Protein AF-A0A6M2E2R9-F1 (afdb_monomer)

Solvent-accessible surface area (backbone atoms only — not comparable to full-atom values): 8148 Å² total; per-residue (Å²): 109,70,71,56,51,55,52,49,54,57,50,60,73,69,54,75,92,54,79,56,45,80,43,76,42,72,85,78,78,88,55,94,84,51,57,68,65,53,50,52,54,52,50,51,51,51,50,52,47,48,66,51,57,59,90,59,100,84,53,27,48,69,45,73,46,53,42,67,56,48,32,62,78,64,70,25,59,61,86,95,42,78,53,83,54,55,65,58,51,48,51,35,41,75,72,57,78,41,82,59,64,68,69,56,42,56,52,54,76,69,45,53,75,69,60,34,48,56,52,37,53,52,54,48,49,56,51,44,50,51,63,70,69,76,112

Sequence (135 aa):
LYIYYDAVQQVLKQLPAASLYVVEQKQQRTKGGEVAHNQSQLTVQAMLVALLSHGKLLQPQVVSVKSSAITNLFDLNVGNERVSGQETLRKLVDAGTLNLQGKLKSAYFKETSVNREHLCGVLLLARAFYMLTET

Mean predicted aligned error: 6.89 Å

Radius of gyration: 16.42 Å; Cα contacts (8 Å, |Δi|>4): 98; chains: 1; bounding box: 40×44×37 Å

Foldseek 3Di:
DVVLLVVLVVVVVVDDDDLAAEDEDEDDDCDPPCVVVVVSVVVSVVSNQDVQPDDDPRGHHYYYDYPVLLCVVQVQDDDPDGHQCLVSVVVCCVVVVDPDPDVRVVVLVPDDPVVNSVVSSVSSRVVSVCVVVVD

pLDDT: mean 83.89, std 11.56, range [50.84, 95.44]

Structure (mmCIF, N/CA/C/O backbone):
data_AF-A0A6M2E2R9-F1
#
_entry.id   AF-A0A6M2E2R9-F1
#
loop_
_atom_site.group_PDB
_atom_site.id
_atom_site.type_symbol
_atom_site.label_atom_id
_atom_site.label_alt_id
_atom_site.label_comp_id
_atom_site.label_asym_id
_atom_site.label_entity_id
_atom_site.label_seq_id
_atom_site.pdbx_PDB_ins_code
_atom_site.Cartn_x
_atom_site.Cartn_y
_atom_site.Cartn_z
_atom_site.occupancy
_atom_site.B_iso_or_equiv
_atom_site.auth_seq_id
_atom_site.auth_comp_id
_atom_site.auth_asym_id
_atom_site.auth_atom_id
_atom_site.pdbx_PDB_model_num
ATOM 1 N N . LEU A 1 1 ? 19.809 -6.603 -15.971 1.00 61.59 1 LEU A N 1
ATOM 2 C CA . LEU A 1 1 ? 18.637 -7.507 -15.863 1.00 61.59 1 LEU A CA 1
ATOM 3 C C . LEU A 1 1 ? 18.841 -8.634 -14.852 1.00 61.59 1 LEU A C 1
ATOM 5 O O . LEU A 1 1 ? 17.994 -8.766 -13.985 1.00 61.59 1 LEU A O 1
ATOM 9 N N . TYR A 1 2 ? 19.937 -9.400 -14.925 1.00 72.81 2 TYR A N 1
ATOM 10 C CA . TYR A 1 2 ? 20.189 -10.562 -14.052 1.00 72.81 2 TYR A CA 1
ATOM 11 C C .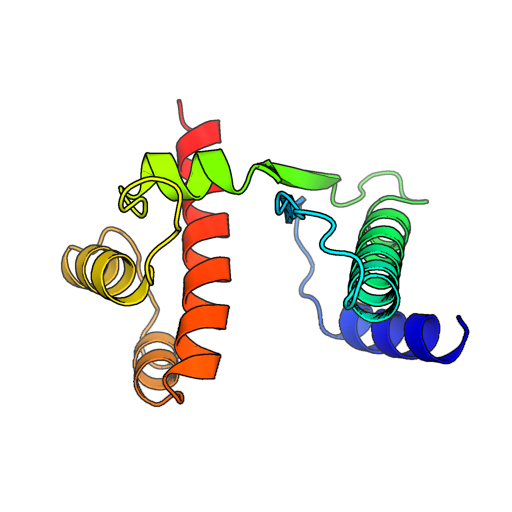 TYR A 1 2 ? 20.071 -10.255 -12.542 1.00 72.81 2 TYR A C 1
ATOM 13 O O . TYR A 1 2 ? 19.333 -10.926 -11.833 1.00 72.81 2 TYR A O 1
ATOM 21 N N . ILE A 1 3 ? 20.666 -9.148 -12.081 1.00 79.75 3 ILE A N 1
ATOM 22 C CA . ILE A 1 3 ? 20.592 -8.707 -10.672 1.00 79.75 3 ILE A CA 1
ATOM 23 C C . ILE A 1 3 ? 19.144 -8.441 -10.214 1.00 79.75 3 ILE A C 1
ATOM 25 O O . ILE A 1 3 ? 18.773 -8.782 -9.094 1.00 79.75 3 ILE A O 1
ATOM 29 N N . TYR A 1 4 ? 18.305 -7.853 -11.077 1.00 81.38 4 TYR A N 1
ATOM 30 C CA . TYR A 1 4 ? 16.898 -7.591 -10.749 1.00 81.38 4 TYR A CA 1
ATOM 31 C C . TYR A 1 4 ? 16.079 -8.877 -10.705 1.00 81.38 4 TYR A C 1
ATOM 33 O O . TYR A 1 4 ? 15.216 -9.014 -9.846 1.00 81.38 4 TYR A O 1
ATOM 41 N N . TYR A 1 5 ? 16.373 -9.826 -11.595 1.00 83.50 5 TYR A N 1
ATOM 42 C CA . TYR A 1 5 ? 15.726 -11.130 -11.592 1.00 83.50 5 TYR A CA 1
ATOM 43 C C . TYR A 1 5 ? 16.020 -11.896 -10.296 1.00 83.50 5 TYR A C 1
ATOM 45 O O . TYR A 1 5 ? 15.083 -12.353 -9.647 1.00 83.50 5 TYR A O 1
ATOM 53 N N . ASP A 1 6 ? 17.282 -11.959 -9.866 1.00 86.88 6 ASP A N 1
ATOM 54 C CA . ASP A 1 6 ? 17.658 -12.631 -8.616 1.00 86.88 6 ASP A CA 1
ATOM 55 C C . ASP A 1 6 ? 16.993 -11.987 -7.394 1.00 86.88 6 ASP A C 1
ATOM 57 O O . ASP A 1 6 ? 16.450 -12.687 -6.536 1.00 86.88 6 ASP A O 1
ATOM 61 N N . ALA A 1 7 ? 16.961 -10.651 -7.338 1.00 85.69 7 ALA A N 1
ATOM 62 C CA . ALA A 1 7 ? 16.270 -9.925 -6.276 1.00 85.69 7 ALA A CA 1
ATOM 63 C C . AL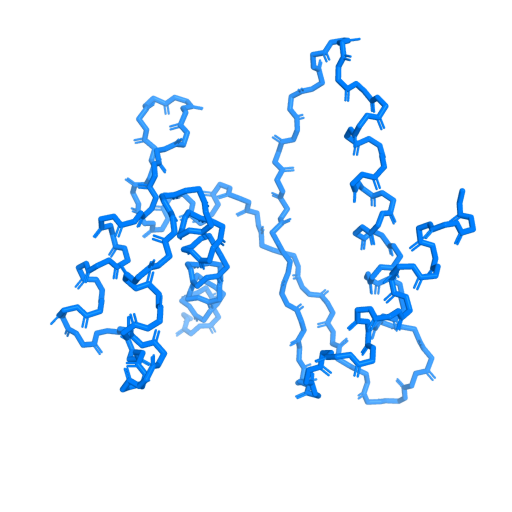A A 1 7 ? 14.761 -10.229 -6.265 1.00 85.69 7 ALA A C 1
ATOM 65 O O . ALA A 1 7 ? 14.192 -10.527 -5.215 1.00 85.69 7 ALA A O 1
ATOM 66 N N . VAL A 1 8 ? 14.113 -10.223 -7.435 1.00 87.12 8 VAL A N 1
ATOM 67 C CA . VAL A 1 8 ? 12.692 -10.577 -7.573 1.00 87.12 8 VAL A CA 1
ATOM 68 C C . VAL A 1 8 ? 12.441 -12.018 -7.127 1.00 87.12 8 VAL A C 1
ATOM 70 O O . VAL A 1 8 ? 11.497 -12.264 -6.381 1.00 87.12 8 VAL A O 1
ATOM 73 N N . GLN A 1 9 ? 13.300 -12.967 -7.500 1.00 88.69 9 GLN A N 1
ATOM 74 C CA . GLN A 1 9 ? 13.196 -14.365 -7.072 1.00 88.69 9 GLN A CA 1
ATOM 75 C C . GLN A 1 9 ? 13.314 -14.525 -5.551 1.00 88.69 9 GLN A C 1
ATOM 77 O O . GLN A 1 9 ? 12.603 -15.339 -4.961 1.00 88.69 9 GLN A O 1
ATOM 82 N N . GLN A 1 10 ? 14.187 -13.757 -4.894 1.00 89.12 10 GLN A N 1
ATOM 83 C CA . GLN A 1 10 ? 14.289 -13.763 -3.432 1.00 89.12 10 GLN A CA 1
ATOM 84 C C . GLN A 1 10 ? 13.022 -13.218 -2.770 1.00 89.12 10 GLN A C 1
ATOM 86 O O . GLN A 1 10 ? 12.528 -13.828 -1.823 1.00 89.12 10 GLN A O 1
ATOM 91 N N . VAL A 1 11 ? 12.465 -12.122 -3.294 1.00 87.44 11 VAL A N 1
ATOM 92 C CA . VAL A 1 11 ? 11.215 -11.536 -2.788 1.00 87.44 11 VAL A CA 1
ATOM 93 C C . VAL A 1 11 ? 10.045 -12.501 -2.973 1.00 87.44 11 VAL A C 1
ATOM 95 O O . VAL A 1 11 ? 9.302 -12.737 -2.026 1.00 87.44 11 VAL A O 1
ATOM 98 N N . LEU A 1 12 ? 9.908 -13.126 -4.147 1.00 85.88 12 LEU A N 1
ATOM 99 C CA . LEU A 1 12 ? 8.822 -14.070 -4.439 1.00 85.88 12 LEU A CA 1
ATOM 100 C C . LEU A 1 12 ? 8.766 -15.244 -3.454 1.00 85.88 12 LEU A C 1
ATOM 102 O O . LEU A 1 12 ? 7.678 -15.689 -3.105 1.00 85.88 12 LEU A O 1
ATOM 106 N N . LYS A 1 13 ? 9.918 -15.717 -2.965 1.00 87.06 13 LYS A N 1
ATOM 107 C CA . LYS A 1 13 ? 9.992 -16.792 -1.959 1.00 87.06 13 LYS A CA 1
ATOM 108 C C . LYS A 1 13 ? 9.493 -16.368 -0.575 1.00 87.06 13 LYS A C 1
ATOM 110 O O . LYS A 1 13 ? 9.163 -17.232 0.229 1.00 87.06 13 LYS A O 1
ATOM 115 N N . GLN A 1 14 ? 9.486 -15.069 -0.285 1.00 89.06 14 GLN A N 1
ATOM 116 C CA . GLN A 1 14 ? 9.061 -14.514 1.002 1.00 89.06 14 GLN A CA 1
ATOM 117 C C . GLN A 1 14 ? 7.596 -14.068 0.995 1.00 89.06 14 GLN A C 1
ATOM 119 O O . GLN A 1 14 ? 7.025 -13.840 2.062 1.00 89.06 14 GLN A O 1
ATOM 124 N N . LEU A 1 15 ? 6.981 -13.926 -0.184 1.00 86.19 15 LEU A N 1
ATOM 125 C CA . LEU A 1 15 ? 5.586 -13.517 -0.281 1.00 86.19 15 LEU A CA 1
ATOM 126 C C . LEU A 1 15 ? 4.665 -14.637 0.216 1.00 86.19 15 LEU A C 1
ATOM 128 O O . LEU A 1 15 ? 4.803 -15.786 -0.213 1.00 86.19 15 LEU A O 1
ATOM 132 N N . PRO A 1 16 ? 3.691 -14.322 1.086 1.00 87.25 16 PRO A N 1
ATOM 133 C CA . PRO A 1 16 ? 2.685 -15.294 1.471 1.00 87.25 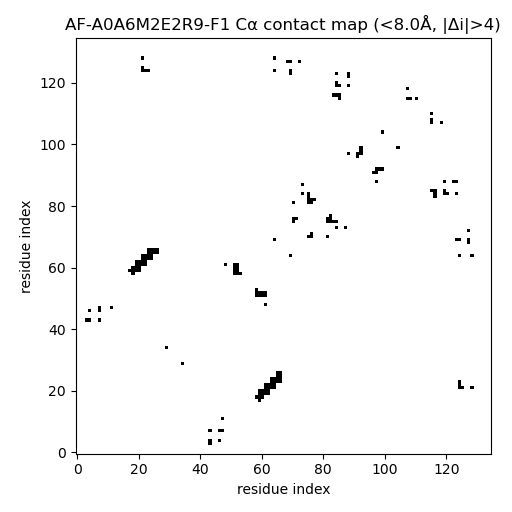16 PRO A CA 1
ATOM 134 C C . PRO A 1 16 ? 1.821 -15.668 0.261 1.00 87.25 16 PRO A C 1
ATOM 136 O O . PRO A 1 16 ? 1.605 -14.856 -0.647 1.00 87.25 16 PRO A O 1
ATOM 139 N N . ALA A 1 17 ? 1.296 -16.894 0.267 1.00 84.00 17 ALA A N 1
ATOM 140 C CA . ALA A 1 17 ? 0.278 -17.300 -0.692 1.00 84.00 17 ALA A CA 1
ATOM 141 C C . ALA A 1 17 ? -0.976 -16.431 -0.507 1.00 84.00 17 ALA A C 1
ATOM 143 O O . ALA A 1 17 ? -1.461 -16.260 0.612 1.00 84.00 17 ALA A O 1
ATOM 144 N N . ALA A 1 18 ? -1.492 -15.890 -1.605 1.00 85.81 18 ALA A N 1
ATOM 145 C CA . ALA A 1 18 ? -2.684 -15.053 -1.626 1.00 85.81 18 ALA A CA 1
ATOM 146 C C . ALA A 1 18 ? -3.517 -15.373 -2.870 1.00 85.81 18 ALA A C 1
ATOM 148 O O . ALA A 1 18 ? -2.970 -15.813 -3.876 1.00 85.81 18 ALA A O 1
ATOM 149 N N . SER A 1 19 ? -4.826 -15.124 -2.829 1.00 83.56 19 SER A N 1
ATOM 150 C CA . SER A 1 19 ? -5.696 -15.255 -4.012 1.00 83.56 19 SER A CA 1
ATOM 151 C C . SER A 1 19 ? -5.460 -14.146 -5.044 1.00 83.56 19 SER A C 1
ATOM 153 O O . SER A 1 19 ? -5.807 -14.293 -6.213 1.00 83.56 19 SER A O 1
ATOM 155 N N . LEU A 1 20 ? -4.888 -13.024 -4.603 1.00 87.81 20 LEU A N 1
ATOM 156 C CA . LEU A 1 20 ? -4.634 -11.833 -5.401 1.00 87.81 20 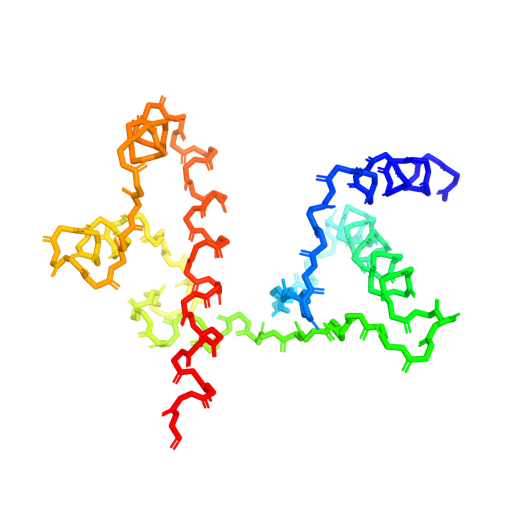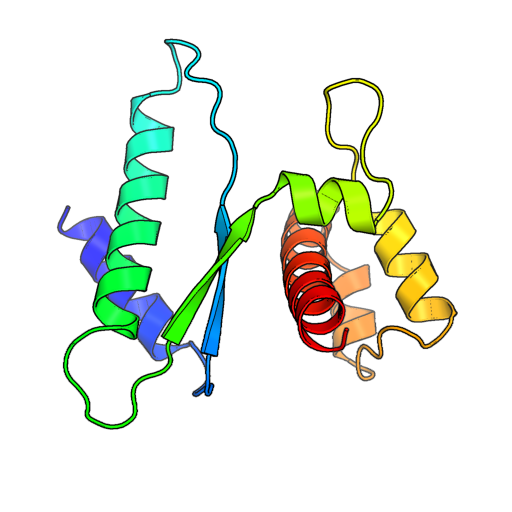LEU A CA 1
ATOM 157 C C . LEU A 1 20 ? -3.422 -11.083 -4.845 1.00 87.81 20 LEU A C 1
ATOM 159 O O . LEU A 1 20 ? -3.242 -11.020 -3.627 1.00 87.81 20 LEU A O 1
ATOM 163 N N . TYR A 1 21 ? -2.658 -10.441 -5.723 1.00 89.31 21 TYR A N 1
ATOM 164 C CA . TYR A 1 21 ? -1.681 -9.424 -5.342 1.00 89.31 21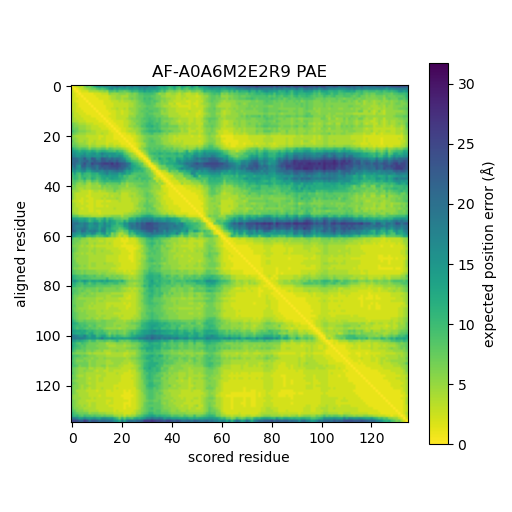 TYR A CA 1
ATOM 165 C C . TYR A 1 21 ? -2.089 -8.071 -5.918 1.00 89.31 21 TYR A C 1
ATOM 167 O O . TYR A 1 21 ? -2.456 -7.963 -7.085 1.00 89.31 21 TYR A O 1
ATOM 175 N N . VAL A 1 22 ? -2.010 -7.021 -5.104 1.00 90.62 22 VAL A N 1
ATOM 176 C CA . VAL A 1 22 ? -2.389 -5.666 -5.517 1.00 90.62 22 VAL A CA 1
ATOM 177 C C . VAL A 1 22 ? -1.141 -4.806 -5.644 1.00 90.62 22 VAL A C 1
ATOM 179 O O . VAL A 1 22 ? -0.299 -4.787 -4.747 1.00 90.62 22 VAL A O 1
ATOM 182 N N . VAL A 1 23 ? -1.033 -4.072 -6.748 1.00 90.69 23 VAL A N 1
ATOM 183 C CA . VAL A 1 23 ? 0.055 -3.123 -6.999 1.00 90.69 23 VAL A CA 1
ATOM 184 C C . VAL A 1 23 ? -0.494 -1.720 -7.239 1.00 90.69 23 VAL A C 1
ATOM 186 O O . VAL A 1 23 ? -1.538 -1.531 -7.862 1.00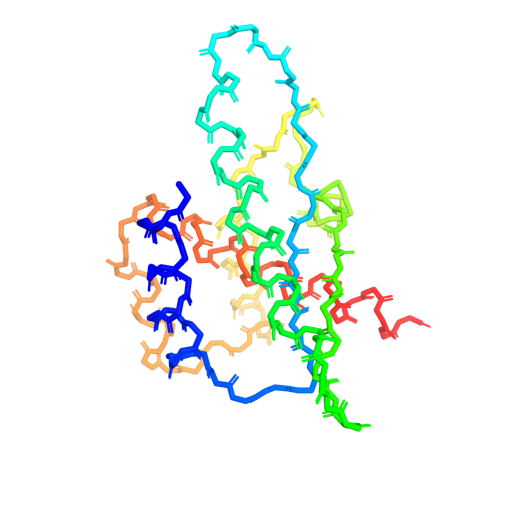 90.69 23 VAL A O 1
ATOM 189 N N . GLU A 1 24 ? 0.221 -0.708 -6.758 1.00 90.44 24 GLU A N 1
ATOM 190 C CA . GLU A 1 24 ? -0.099 0.682 -7.073 1.00 90.44 24 GLU A CA 1
ATOM 191 C C . GLU A 1 24 ? 0.443 1.042 -8.463 1.00 90.44 24 GLU A C 1
ATOM 193 O O . GLU A 1 24 ? 1.622 0.848 -8.766 1.00 90.44 24 GLU A O 1
ATOM 198 N N . GLN A 1 25 ? -0.409 1.622 -9.303 1.00 88.06 25 GLN A N 1
ATOM 199 C CA . GLN A 1 25 ? -0.015 2.227 -10.567 1.00 88.06 25 GLN A CA 1
ATOM 200 C C . GLN A 1 25 ? 0.242 3.720 -10.346 1.00 88.06 25 GLN A C 1
ATOM 202 O O . GLN A 1 25 ? -0.680 4.544 -10.372 1.00 88.06 25 GLN A O 1
ATOM 207 N N . LYS A 1 26 ? 1.508 4.068 -10.101 1.00 82.06 26 LYS A N 1
ATOM 208 C CA . LYS A 1 26 ? 1.944 5.457 -9.921 1.00 82.06 26 LYS A CA 1
ATOM 209 C C . LYS A 1 26 ? 2.029 6.178 -11.262 1.00 82.06 26 LYS A C 1
ATOM 211 O O . LYS A 1 26 ? 2.552 5.644 -12.238 1.00 82.06 26 LYS A O 1
ATOM 216 N N . GLN A 1 27 ? 1.537 7.413 -11.300 1.00 70.12 27 GLN A N 1
ATOM 217 C CA . GLN A 1 27 ? 1.657 8.269 -12.475 1.00 70.12 27 GLN A CA 1
ATOM 218 C C . GLN A 1 27 ? 3.055 8.900 -12.466 1.00 70.12 27 GLN A C 1
ATOM 220 O O . GLN A 1 27 ? 3.338 9.785 -11.661 1.00 70.12 27 GLN A O 1
ATOM 225 N N . GLN A 1 28 ? 3.960 8.417 -13.317 1.00 65.06 28 GLN A N 1
ATOM 226 C CA . GLN A 1 28 ? 5.299 8.995 -13.420 1.00 65.06 28 GLN A CA 1
ATOM 227 C C . GLN A 1 28 ? 5.260 10.240 -14.311 1.00 65.06 28 GLN A C 1
ATOM 229 O O . GLN A 1 28 ? 4.904 10.166 -15.486 1.00 65.06 28 GLN A O 1
ATOM 234 N N . ARG A 1 29 ? 5.655 11.396 -13.764 1.00 59.28 29 ARG A N 1
ATOM 235 C CA . ARG A 1 29 ? 6.022 12.556 -14.584 1.00 59.28 29 ARG A CA 1
ATOM 236 C C . ARG A 1 29 ? 7.464 12.341 -15.038 1.00 59.28 29 ARG A C 1
ATOM 238 O O . ARG A 1 29 ? 8.379 12.448 -14.228 1.00 59.28 29 ARG A O 1
ATOM 245 N N . THR A 1 30 ? 7.683 12.034 -16.314 1.00 55.09 30 THR A N 1
ATOM 246 C CA . THR A 1 30 ? 9.026 11.950 -16.909 1.00 55.09 30 THR A CA 1
ATOM 247 C C . THR A 1 30 ? 9.687 13.328 -16.906 1.00 55.09 30 THR A C 1
ATOM 249 O O . THR A 1 30 ? 9.577 14.086 -17.866 1.00 55.09 30 THR A O 1
ATOM 252 N N . LYS A 1 31 ? 10.371 13.677 -15.813 1.00 55.88 31 LYS A N 1
ATOM 253 C CA . LYS A 1 31 ? 11.361 14.759 -15.795 1.00 55.88 31 LYS A CA 1
ATOM 254 C C . LYS A 1 31 ? 12.709 14.153 -16.193 1.00 55.88 31 LYS A C 1
ATOM 256 O O . LYS A 1 31 ? 13.116 13.140 -15.630 1.00 55.88 31 LYS A O 1
ATOM 261 N N . GLY A 1 32 ? 13.375 14.745 -17.184 1.00 52.69 32 GLY A N 1
ATOM 262 C CA . GLY A 1 32 ? 14.467 14.139 -17.966 1.00 52.69 32 GLY A CA 1
ATOM 263 C C . GLY A 1 32 ? 15.730 13.662 -17.226 1.00 52.69 32 GLY A C 1
ATOM 264 O O . GLY A 1 32 ? 16.615 13.131 -17.882 1.00 52.69 32 GLY A O 1
ATOM 265 N N . GLY A 1 33 ? 15.827 13.807 -15.898 1.00 57.25 33 GLY A N 1
ATOM 266 C CA . GLY A 1 33 ? 16.989 13.384 -15.100 1.00 57.25 33 GLY A CA 1
ATOM 267 C C . GLY A 1 33 ? 16.863 12.026 -14.393 1.00 57.25 33 GLY A C 1
ATOM 268 O O . GLY A 1 33 ? 17.876 11.397 -14.117 1.00 57.25 33 GLY A O 1
ATOM 269 N N . GLU A 1 34 ? 15.649 11.526 -14.129 1.00 58.47 34 GLU A N 1
ATOM 270 C CA . GLU A 1 34 ? 15.431 10.303 -13.317 1.00 58.47 34 GLU A CA 1
ATOM 271 C C . GLU A 1 34 ? 15.023 9.070 -14.142 1.00 58.47 34 GLU A C 1
ATOM 273 O O . GLU A 1 34 ? 14.574 8.051 -13.612 1.00 58.47 34 GLU A O 1
ATOM 278 N N . VAL A 1 35 ? 15.167 9.148 -15.467 1.00 61.12 35 VAL A N 1
ATOM 279 C CA . VAL A 1 35 ? 14.627 8.158 -16.414 1.00 61.12 35 VAL A CA 1
ATOM 280 C C . VAL A 1 35 ? 15.169 6.748 -16.150 1.00 61.12 35 VAL A C 1
ATOM 282 O O . VAL A 1 35 ? 14.400 5.790 -16.170 1.00 61.12 35 VAL A O 1
ATOM 285 N N . ALA A 1 36 ? 16.460 6.610 -15.831 1.00 61.84 36 ALA A N 1
ATOM 286 C CA . ALA A 1 36 ? 17.085 5.306 -15.603 1.00 61.84 36 ALA A CA 1
ATOM 287 C C . ALA A 1 36 ? 16.608 4.622 -14.306 1.00 61.84 36 ALA A C 1
ATOM 289 O O . ALA A 1 36 ? 16.284 3.435 -14.323 1.00 61.84 36 ALA A O 1
ATOM 290 N N . HIS A 1 37 ? 16.504 5.358 -13.191 1.00 61.62 37 HIS A N 1
ATOM 291 C CA . HIS A 1 37 ? 16.019 4.795 -11.922 1.00 61.62 37 HIS A CA 1
ATOM 292 C C . HIS A 1 37 ? 14.543 4.382 -12.023 1.00 61.62 37 HIS A C 1
ATOM 294 O O . HIS A 1 37 ? 14.158 3.298 -11.579 1.00 61.62 37 HIS A O 1
ATOM 300 N N . ASN A 1 38 ? 13.738 5.207 -12.697 1.00 66.94 38 ASN A N 1
ATOM 301 C CA . ASN A 1 38 ? 12.329 4.928 -12.953 1.00 66.94 38 ASN A CA 1
ATOM 302 C C . ASN A 1 38 ? 12.132 3.702 -13.858 1.00 66.94 38 ASN A C 1
ATOM 304 O O . ASN A 1 38 ? 11.269 2.870 -13.576 1.00 66.94 38 ASN A O 1
ATOM 308 N N . GLN A 1 39 ? 12.966 3.531 -14.889 1.00 71.50 39 GLN A N 1
ATOM 309 C CA . GLN A 1 39 ? 12.944 2.333 -15.736 1.00 71.50 39 GLN A CA 1
ATOM 310 C C . GLN A 1 39 ? 13.281 1.055 -14.957 1.00 71.50 39 GLN A C 1
ATOM 312 O O . GLN A 1 39 ? 12.624 0.030 -15.157 1.00 71.50 39 GLN A O 1
ATOM 317 N N . SER A 1 40 ? 14.249 1.095 -14.038 1.00 75.69 40 SER A N 1
ATOM 318 C CA . SER A 1 40 ? 14.580 -0.062 -13.198 1.00 75.69 40 SER A CA 1
ATOM 319 C C . SER A 1 40 ? 13.422 -0.478 -12.288 1.00 75.69 40 SER A C 1
ATOM 321 O O . SER A 1 40 ? 13.121 -1.668 -12.196 1.00 75.69 40 SER A O 1
ATOM 323 N N . GLN A 1 41 ? 12.728 0.477 -11.657 1.00 75.00 41 GLN A N 1
ATOM 324 C CA . GLN A 1 41 ? 11.557 0.182 -10.820 1.00 75.00 41 GLN A CA 1
ATOM 325 C C . GLN A 1 41 ? 10.408 -0.433 -11.633 1.00 75.00 41 GLN A C 1
ATOM 327 O O . GLN A 1 41 ? 9.828 -1.437 -11.217 1.00 75.00 41 GLN A O 1
ATOM 332 N N . LEU A 1 42 ? 10.126 0.114 -12.821 1.00 77.12 42 LEU A N 1
ATOM 333 C CA . LEU A 1 42 ? 9.116 -0.435 -13.732 1.00 77.12 42 LEU A CA 1
ATOM 334 C C . LEU A 1 42 ? 9.472 -1.850 -14.197 1.00 77.12 42 LEU A C 1
ATOM 336 O O . LEU A 1 42 ? 8.598 -2.708 -14.286 1.00 77.12 42 LEU A O 1
ATOM 340 N N . THR A 1 43 ? 10.757 -2.113 -14.442 1.00 82.31 43 THR A N 1
ATOM 341 C CA . THR A 1 43 ? 11.243 -3.445 -14.823 1.00 82.31 43 THR A CA 1
ATOM 342 C C . THR A 1 43 ? 10.995 -4.461 -13.707 1.00 82.31 43 THR A C 1
ATOM 344 O O . THR A 1 43 ? 10.482 -5.546 -13.972 1.00 82.31 43 THR A O 1
ATOM 347 N N . VAL A 1 44 ? 11.297 -4.106 -12.453 1.00 83.38 44 VAL A N 1
ATOM 348 C CA . VAL A 1 44 ? 11.029 -4.962 -11.283 1.00 83.38 44 VAL A CA 1
ATOM 349 C C . VAL A 1 44 ? 9.531 -5.221 -11.120 1.00 83.38 44 VAL A C 1
ATOM 351 O O . VAL A 1 44 ? 9.126 -6.366 -10.922 1.00 83.38 44 VAL A O 1
ATOM 354 N N . GLN A 1 45 ? 8.696 -4.188 -11.259 1.00 81.44 45 GLN A N 1
ATOM 355 C CA . GLN A 1 45 ? 7.242 -4.335 -11.185 1.00 81.44 45 GLN A CA 1
ATOM 356 C C . GLN A 1 45 ? 6.712 -5.249 -12.296 1.00 81.44 45 GLN A C 1
ATOM 358 O O . GLN A 1 45 ? 5.930 -6.152 -12.015 1.00 81.44 45 GLN A O 1
ATOM 363 N N . ALA A 1 46 ? 7.172 -5.075 -13.537 1.00 83.44 46 ALA A N 1
ATOM 364 C CA . ALA A 1 46 ? 6.787 -5.928 -14.658 1.00 83.44 46 ALA A CA 1
ATOM 365 C C . ALA A 1 46 ? 7.207 -7.392 -14.443 1.00 83.44 46 ALA A C 1
ATOM 367 O O . ALA A 1 46 ? 6.419 -8.297 -14.713 1.00 83.44 46 ALA A O 1
ATOM 368 N N . MET A 1 47 ? 8.408 -7.634 -13.904 1.00 87.31 47 MET A N 1
ATOM 369 C CA . MET A 1 47 ? 8.875 -8.982 -13.555 1.00 87.31 47 MET A CA 1
ATOM 370 C C . MET A 1 47 ? 8.001 -9.627 -12.476 1.00 87.31 47 MET A C 1
ATOM 372 O O . MET A 1 47 ? 7.611 -10.782 -12.630 1.00 87.31 47 MET A O 1
ATOM 376 N N . LEU A 1 48 ? 7.654 -8.892 -11.414 1.00 84.00 48 LEU A N 1
ATOM 377 C CA . LEU A 1 48 ? 6.751 -9.382 -10.367 1.00 84.00 48 LEU A CA 1
ATOM 378 C C . LEU A 1 48 ? 5.366 -9.708 -10.933 1.00 84.00 48 LEU A C 1
ATOM 380 O O . LEU A 1 48 ? 4.851 -10.792 -10.680 1.00 84.00 48 LEU A O 1
ATOM 384 N N . VAL A 1 49 ? 4.793 -8.810 -11.741 1.00 83.12 49 VAL A N 1
ATOM 385 C CA . VAL A 1 49 ? 3.490 -9.020 -12.388 1.00 83.12 49 VAL A CA 1
ATOM 386 C C . VAL A 1 49 ? 3.516 -10.280 -13.254 1.00 83.12 49 VAL A C 1
ATOM 388 O O . VAL A 1 49 ? 2.644 -11.134 -13.112 1.00 83.12 49 VAL A O 1
ATOM 391 N N . ALA A 1 50 ? 4.528 -10.428 -14.111 1.00 84.25 50 ALA A N 1
ATOM 392 C CA . ALA A 1 50 ? 4.652 -11.575 -15.003 1.00 84.25 50 ALA A CA 1
ATOM 393 C C . ALA A 1 50 ? 4.825 -12.892 -14.231 1.00 84.25 50 ALA A C 1
ATOM 395 O O . ALA A 1 50 ? 4.123 -13.859 -14.508 1.00 84.25 50 ALA A O 1
ATOM 396 N N . LEU A 1 51 ? 5.717 -12.933 -13.238 1.00 84.19 51 LEU A N 1
ATOM 397 C CA . LEU A 1 51 ? 6.016 -14.158 -12.488 1.00 84.19 51 LEU A CA 1
ATOM 398 C C . LEU A 1 51 ? 4.875 -14.584 -11.558 1.00 84.19 51 LEU A C 1
ATOM 400 O O . LEU A 1 51 ? 4.671 -15.780 -11.355 1.00 84.19 51 LEU A O 1
ATOM 404 N N . LEU A 1 52 ? 4.114 -13.630 -11.018 1.00 81.12 52 LEU A N 1
ATOM 405 C CA . LEU A 1 52 ? 2.929 -13.927 -10.213 1.00 81.12 52 LEU A CA 1
ATOM 406 C C . LEU A 1 52 ? 1.733 -14.358 -11.076 1.00 81.12 52 LEU A C 1
ATOM 408 O O . LEU A 1 52 ? 0.930 -15.160 -10.612 1.00 81.12 52 LEU A O 1
ATOM 412 N N . SER A 1 53 ? 1.649 -13.893 -12.329 1.00 76.12 53 SER A N 1
ATOM 413 C CA . SER A 1 53 ? 0.493 -14.130 -13.214 1.00 76.12 53 SER A CA 1
ATOM 414 C C . SER A 1 53 ? 0.666 -15.265 -14.236 1.00 76.12 53 SER A C 1
ATOM 416 O O . SER A 1 53 ? -0.295 -15.575 -14.936 1.00 76.12 53 SER A O 1
ATOM 418 N N . HIS A 1 54 ? 1.862 -15.849 -14.402 1.00 69.88 54 HIS A N 1
ATOM 419 C CA . HIS A 1 54 ? 2.148 -16.776 -15.510 1.00 69.88 54 HIS A CA 1
ATOM 420 C C . HIS A 1 54 ? 2.298 -18.253 -15.101 1.00 69.88 54 HIS A C 1
ATOM 422 O O . HIS A 1 54 ? 3.173 -18.596 -14.304 1.00 69.88 54 HIS A O 1
ATOM 428 N N . GLY A 1 55 ? 1.507 -19.152 -15.706 1.00 61.03 55 GLY A N 1
ATOM 429 C CA . GLY A 1 55 ? 1.789 -20.595 -15.757 1.00 61.03 55 GLY A CA 1
ATOM 430 C C . GLY A 1 55 ? 1.066 -21.542 -14.782 1.00 61.03 55 GLY A C 1
ATOM 431 O O . GLY A 1 55 ? 1.518 -22.679 -14.656 1.00 61.03 55 GLY A O 1
ATOM 432 N N . LYS A 1 56 ? -0.031 -21.169 -14.099 1.00 55.97 56 LYS A N 1
ATOM 433 C CA . LYS A 1 56 ? -0.815 -22.129 -13.275 1.00 55.97 56 LYS A CA 1
ATOM 434 C C . LYS A 1 56 ? -2.335 -21.953 -13.410 1.00 55.97 56 LYS A C 1
ATOM 436 O O . LYS A 1 56 ? -2.823 -20.838 -13.509 1.00 55.97 56 LYS A O 1
ATOM 441 N N . LEU A 1 57 ? -3.087 -23.059 -13.337 1.00 57.47 57 LEU A N 1
ATOM 442 C CA . LEU A 1 57 ? -4.560 -23.107 -13.476 1.00 57.47 57 LEU A CA 1
ATOM 443 C C . LEU A 1 57 ? -5.351 -22.269 -12.441 1.00 57.47 57 LEU A C 1
ATOM 445 O O . LEU A 1 57 ? -6.490 -21.909 -12.710 1.00 57.47 57 LEU A O 1
ATOM 449 N N . LEU A 1 58 ? -4.768 -21.967 -11.273 1.00 60.78 58 LEU A N 1
ATOM 450 C CA . LEU A 1 58 ? -5.383 -21.243 -10.142 1.00 60.78 58 LEU A CA 1
ATOM 451 C C . LEU A 1 58 ? -4.446 -20.131 -9.637 1.00 60.78 58 LEU A C 1
ATOM 453 O O . LEU A 1 58 ? -4.062 -20.104 -8.467 1.00 60.78 58 LEU A O 1
ATOM 457 N N . GLN A 1 59 ? -3.953 -19.285 -10.539 1.00 61.69 59 GLN A N 1
ATOM 458 C CA . GLN A 1 59 ? -2.908 -18.322 -10.199 1.00 61.69 59 GLN A CA 1
ATOM 459 C C . GLN A 1 59 ? -3.446 -17.050 -9.527 1.00 61.69 59 GLN A C 1
ATOM 461 O O . GLN A 1 59 ? -4.524 -16.582 -9.905 1.00 61.69 59 GLN A O 1
ATOM 466 N N . PRO A 1 60 ? -2.700 -16.459 -8.572 1.00 60.56 60 PRO A N 1
ATOM 467 C CA . PRO A 1 60 ? -3.066 -15.177 -7.990 1.00 60.56 60 PRO A CA 1
ATOM 468 C C . PRO A 1 60 ? -3.050 -14.101 -9.071 1.00 60.56 60 PRO A C 1
ATOM 470 O O . PRO A 1 60 ? -2.021 -13.873 -9.708 1.00 60.56 60 PRO A O 1
ATOM 473 N N . GLN A 1 61 ? -4.181 -13.436 -9.293 1.00 78.38 61 GLN A N 1
ATOM 474 C CA . GLN A 1 61 ? -4.211 -12.346 -10.263 1.00 78.38 61 GLN A CA 1
ATOM 475 C C . GLN A 1 61 ? -3.493 -11.131 -9.675 1.00 78.38 61 GLN A C 1
ATOM 477 O O . GLN A 1 61 ? -3.633 -10.820 -8.489 1.00 78.38 61 GLN A O 1
ATOM 482 N N . VAL A 1 62 ? -2.703 -10.448 -10.500 1.00 84.88 62 VAL A N 1
ATOM 483 C CA . VAL A 1 62 ? -2.115 -9.166 -10.120 1.00 84.88 62 VAL A CA 1
ATOM 484 C C . VAL A 1 62 ? -3.033 -8.053 -10.603 1.00 84.88 62 VAL A C 1
ATOM 486 O O . VAL A 1 62 ? -3.254 -7.905 -11.802 1.00 84.88 62 VAL A O 1
ATOM 489 N N . VAL A 1 63 ? -3.565 -7.266 -9.671 1.00 88.06 63 VAL A N 1
ATOM 490 C CA . VAL A 1 63 ? -4.456 -6.138 -9.968 1.00 88.06 63 VAL A CA 1
ATOM 491 C C . VAL A 1 63 ? -3.743 -4.831 -9.679 1.00 88.06 63 VAL A C 1
ATOM 493 O O . VAL A 1 63 ? -3.090 -4.667 -8.649 1.00 88.06 63 VAL A O 1
ATOM 496 N N . SER A 1 64 ? -3.886 -3.877 -10.593 1.00 88.56 64 SER A N 1
ATOM 497 C CA . SER A 1 64 ? -3.333 -2.538 -10.444 1.00 88.56 64 SER A CA 1
ATOM 498 C C . SER A 1 64 ? -4.403 -1.537 -10.016 1.00 88.56 64 SER A C 1
ATOM 500 O O . SER A 1 64 ? -5.413 -1.388 -10.703 1.00 88.56 64 SER A O 1
ATOM 502 N N . VAL A 1 65 ? -4.148 -0.786 -8.945 1.00 91.69 65 VAL A N 1
ATOM 503 C CA . VAL A 1 65 ? -4.989 0.348 -8.528 1.00 91.69 65 VAL A CA 1
ATOM 504 C C . VAL A 1 65 ? -4.285 1.650 -8.893 1.00 91.69 65 VAL A C 1
ATOM 506 O O . VAL A 1 65 ? -3.117 1.851 -8.554 1.00 91.69 65 VAL A O 1
ATOM 509 N N . LYS A 1 66 ? -4.988 2.555 -9.583 1.00 91.50 66 LYS A N 1
ATOM 510 C CA . LYS A 1 66 ? -4.449 3.878 -9.931 1.00 91.50 66 LYS A CA 1
ATOM 511 C C . LYS A 1 66 ? -4.132 4.663 -8.662 1.00 91.50 66 LYS A C 1
ATOM 513 O O . LYS A 1 66 ? -4.990 4.797 -7.794 1.00 91.50 66 LYS A O 1
ATOM 518 N N . SER A 1 67 ? -2.940 5.254 -8.594 1.00 91.38 67 SER A N 1
ATOM 519 C CA . SER A 1 67 ? -2.521 6.066 -7.442 1.00 91.38 67 SER A CA 1
ATOM 520 C C . SER A 1 67 ? -3.509 7.200 -7.137 1.00 91.38 67 SER A C 1
ATOM 522 O O . SER A 1 67 ? -3.837 7.429 -5.978 1.00 91.38 67 SER A O 1
ATOM 524 N N . SER A 1 68 ? -4.082 7.826 -8.173 1.00 91.50 68 SER A N 1
ATOM 525 C CA . SER A 1 68 ? -5.109 8.864 -8.017 1.00 91.50 68 SER A CA 1
ATOM 526 C C . SER A 1 68 ? -6.398 8.372 -7.352 1.00 91.50 68 SER A C 1
ATOM 528 O O . SER A 1 68 ? -7.052 9.140 -6.657 1.00 91.50 68 SER A O 1
ATOM 530 N N . ALA A 1 69 ? -6.773 7.101 -7.522 1.00 92.12 69 ALA A N 1
ATOM 531 C CA . ALA A 1 69 ? -7.933 6.547 -6.828 1.00 92.12 69 ALA A CA 1
ATOM 532 C C . ALA A 1 69 ? -7.672 6.470 -5.318 1.00 92.12 69 ALA A C 1
ATOM 534 O O . ALA A 1 69 ? -8.528 6.847 -4.527 1.00 92.12 69 ALA A O 1
ATOM 535 N N . ILE A 1 70 ? -6.463 6.057 -4.922 1.00 94.25 70 ILE A N 1
ATOM 536 C CA . ILE A 1 70 ? -6.050 5.990 -3.514 1.00 94.25 70 ILE A CA 1
ATOM 537 C C . ILE A 1 70 ? -6.011 7.395 -2.914 1.00 94.25 70 ILE A C 1
ATOM 539 O O . ILE A 1 70 ? -6.519 7.605 -1.817 1.00 94.25 70 ILE A O 1
ATOM 543 N N . THR A 1 71 ? -5.426 8.368 -3.622 1.00 93.50 71 THR A N 1
ATOM 544 C CA . THR A 1 71 ? -5.351 9.735 -3.095 1.00 93.50 71 THR A CA 1
ATOM 545 C C . THR A 1 71 ? -6.721 10.380 -2.961 1.00 93.50 71 THR A C 1
ATOM 547 O O . THR A 1 71 ? -6.957 11.046 -1.960 1.00 93.50 71 THR A O 1
ATOM 550 N N . ASN A 1 72 ? -7.633 10.139 -3.905 1.00 92.31 72 ASN A N 1
ATOM 551 C CA . ASN A 1 72 ? -8.999 10.654 -3.841 1.00 92.31 72 ASN A CA 1
ATOM 552 C C . ASN A 1 72 ? -9.831 9.981 -2.740 1.00 92.31 72 ASN A C 1
ATOM 554 O O . ASN A 1 72 ? -10.559 10.668 -2.041 1.00 92.31 72 ASN A O 1
ATOM 558 N N . LEU A 1 73 ? -9.718 8.660 -2.550 1.00 94.44 73 LEU A N 1
ATOM 559 C CA . LEU A 1 73 ? -10.484 7.933 -1.523 1.00 94.44 73 LEU A CA 1
ATOM 560 C C . LEU A 1 73 ? -10.138 8.348 -0.090 1.00 94.44 73 LEU A C 1
ATOM 562 O O . LEU A 1 73 ? -10.957 8.193 0.812 1.00 94.44 73 LEU A O 1
ATOM 566 N N . PHE A 1 74 ? -8.911 8.814 0.125 1.00 94.94 74 PHE A N 1
ATOM 567 C CA . PHE A 1 74 ? -8.385 9.156 1.445 1.00 94.94 74 PHE A CA 1
ATOM 568 C C . PHE A 1 74 ? -8.094 10.651 1.613 1.00 94.94 74 PHE A C 1
ATOM 570 O O . PHE A 1 74 ? -7.403 11.017 2.565 1.00 94.94 74 PHE A O 1
ATOM 577 N N . ASP A 1 75 ? -8.574 11.489 0.688 1.00 94.50 75 ASP A N 1
ATOM 578 C CA . ASP A 1 75 ? -8.379 12.944 0.678 1.00 94.50 75 ASP A CA 1
ATOM 579 C C . ASP A 1 75 ? -6.909 13.370 0.864 1.00 94.50 75 ASP A C 1
ATOM 581 O O . ASP A 1 75 ? -6.577 14.293 1.606 1.00 94.50 75 ASP A O 1
ATOM 585 N N . LEU A 1 76 ? -5.991 12.681 0.178 1.00 94.19 76 LEU A N 1
ATOM 586 C CA . LEU A 1 76 ? -4.542 12.901 0.282 1.00 94.19 76 LEU A CA 1
ATOM 587 C C . LEU A 1 76 ? -3.999 13.896 -0.749 1.00 94.19 76 LEU A C 1
ATOM 589 O O . LEU A 1 76 ? -2.797 13.899 -1.011 1.00 94.19 76 LEU A O 1
ATOM 593 N N . ASN A 1 77 ? -4.849 14.715 -1.364 1.00 91.69 77 ASN A N 1
ATOM 594 C CA . ASN A 1 77 ? -4.418 15.710 -2.342 1.00 91.69 77 ASN A CA 1
ATOM 595 C C . ASN A 1 77 ? -4.394 17.104 -1.713 1.00 91.69 77 ASN A C 1
ATOM 597 O O . ASN A 1 77 ? -5.392 17.565 -1.162 1.00 91.69 77 ASN A O 1
ATOM 601 N N . VAL A 1 78 ? -3.276 17.810 -1.874 1.00 88.31 78 VAL A N 1
ATOM 602 C CA . VAL A 1 78 ? -3.195 19.258 -1.658 1.00 88.31 78 VAL A CA 1
ATOM 603 C C . VAL A 1 78 ? -2.755 19.886 -2.976 1.00 88.31 78 VAL A C 1
ATOM 605 O O . VAL A 1 78 ? -1.593 19.811 -3.376 1.00 88.31 78 VAL A O 1
ATOM 608 N N . GLY A 1 79 ? -3.722 20.451 -3.703 1.00 86.56 79 GLY A N 1
ATOM 609 C CA . GLY A 1 79 ? -3.525 20.845 -5.097 1.00 86.56 79 GLY A CA 1
ATOM 610 C C . GLY A 1 79 ? -3.256 19.627 -5.987 1.00 86.56 79 GLY A C 1
ATOM 611 O O . GLY A 1 79 ? -4.052 18.694 -6.016 1.00 86.56 79 GLY A O 1
ATOM 612 N N . ASN A 1 80 ? -2.125 19.636 -6.700 1.00 82.94 80 ASN A N 1
ATOM 613 C CA . ASN A 1 80 ? -1.697 18.548 -7.593 1.00 82.94 80 ASN A CA 1
ATOM 614 C C . ASN A 1 80 ? -0.680 17.588 -6.953 1.00 82.94 80 ASN A C 1
ATOM 616 O O . ASN A 1 80 ? -0.103 16.760 -7.662 1.00 82.94 80 ASN A O 1
ATOM 620 N N . GLU A 1 81 ? -0.419 17.734 -5.654 1.00 83.44 81 GLU A N 1
ATOM 621 C CA . GLU A 1 81 ? 0.578 16.954 -4.926 1.00 83.44 81 GLU A CA 1
ATOM 622 C C . GLU A 1 81 ? -0.092 16.048 -3.892 1.00 83.44 81 GLU A C 1
ATOM 624 O O . GLU A 1 81 ? -1.062 16.424 -3.226 1.00 83.44 81 GLU A O 1
ATOM 629 N N . ARG A 1 82 ? 0.454 14.838 -3.757 1.00 88.62 82 ARG A N 1
ATOM 630 C CA . ARG A 1 82 ? 0.024 13.872 -2.748 1.00 88.62 82 ARG A CA 1
ATOM 631 C C . ARG A 1 82 ? 0.719 14.174 -1.425 1.00 88.62 82 ARG A C 1
ATOM 633 O O . ARG A 1 82 ? 1.947 14.216 -1.374 1.00 88.62 82 ARG A O 1
ATOM 640 N N . VAL A 1 83 ? -0.052 14.313 -0.351 1.00 93.06 83 VAL A N 1
ATOM 641 C CA . VAL A 1 83 ? 0.473 14.436 1.015 1.00 93.06 83 VAL A CA 1
ATOM 642 C C . VAL A 1 83 ? 0.616 13.073 1.696 1.00 93.06 83 VAL A C 1
ATOM 644 O O . VAL A 1 83 ? 0.103 12.057 1.221 1.00 93.06 83 VAL A O 1
ATOM 647 N N . SER A 1 84 ? 1.339 13.051 2.819 1.00 94.31 84 SER A N 1
ATOM 648 C CA . SER A 1 84 ? 1.533 11.841 3.625 1.00 94.31 84 SER A CA 1
ATOM 649 C C . SER A 1 84 ? 0.199 11.250 4.079 1.00 94.31 84 SER A C 1
ATOM 651 O O . SER A 1 84 ? -0.663 11.955 4.603 1.00 94.31 84 SER A O 1
ATOM 653 N N . GLY A 1 85 ? 0.064 9.930 3.945 1.00 94.75 85 GLY A N 1
ATOM 654 C CA . GLY A 1 85 ? -1.119 9.204 4.411 1.00 94.75 85 GLY A CA 1
ATOM 655 C C . GLY A 1 85 ? -1.101 8.848 5.901 1.00 94.75 85 GLY A C 1
ATOM 656 O O . GLY A 1 85 ? -2.068 8.276 6.400 1.00 94.75 85 GLY A O 1
ATOM 657 N N . GLN A 1 86 ? -0.007 9.123 6.623 1.00 95.00 86 GLN A N 1
ATOM 658 C CA . GLN A 1 86 ? 0.214 8.579 7.973 1.00 95.00 86 GLN A CA 1
ATOM 659 C C . GLN A 1 86 ? -0.837 9.023 8.992 1.00 95.00 86 GLN A C 1
ATOM 661 O O . GLN A 1 86 ? -1.217 8.232 9.855 1.00 95.00 86 GLN A O 1
ATOM 666 N N . GLU A 1 87 ? -1.305 10.269 8.898 1.00 94.19 87 GLU A N 1
ATOM 667 C CA . GLU A 1 87 ? -2.358 10.782 9.777 1.00 94.19 87 GLU A CA 1
ATOM 668 C C . GLU A 1 87 ? -3.708 10.129 9.458 1.00 94.19 87 GLU A C 1
ATOM 670 O O . GLU A 1 87 ? -4.415 9.694 10.365 1.00 94.19 87 GLU A O 1
ATOM 675 N N . THR A 1 88 ? -4.035 9.972 8.172 1.00 95.19 88 THR A N 1
ATOM 676 C CA . THR A 1 88 ? -5.243 9.262 7.733 1.00 95.19 88 THR A CA 1
ATOM 677 C C . THR A 1 88 ? -5.241 7.816 8.218 1.00 95.19 88 THR A C 1
ATOM 679 O O . THR A 1 88 ? -6.221 7.359 8.803 1.00 95.19 88 THR A O 1
ATOM 682 N N . LEU A 1 89 ? -4.120 7.104 8.066 1.00 94.38 89 LEU A N 1
ATOM 683 C CA . LEU A 1 89 ? -3.993 5.737 8.563 1.00 94.38 89 LEU A CA 1
ATOM 684 C C . LEU A 1 89 ? -4.130 5.664 10.091 1.00 94.38 89 LEU A C 1
ATOM 686 O O . LEU A 1 89 ? -4.793 4.758 10.591 1.00 94.38 89 LEU A O 1
ATOM 690 N N . ARG A 1 90 ? -3.559 6.618 10.840 1.00 92.75 90 ARG A N 1
ATOM 691 C CA . ARG A 1 90 ? -3.725 6.677 12.302 1.00 92.75 90 ARG A CA 1
ATOM 692 C C . ARG A 1 90 ? -5.200 6.791 12.684 1.00 92.75 90 ARG A C 1
ATOM 694 O O . ARG A 1 90 ? -5.670 5.985 13.480 1.00 92.75 90 ARG A O 1
ATOM 701 N N . LYS A 1 91 ? -5.939 7.713 12.060 1.00 93.81 91 LYS A N 1
ATOM 702 C CA . LYS A 1 91 ? -7.383 7.886 12.293 1.00 93.81 91 LYS A CA 1
ATOM 703 C C . LYS A 1 91 ? -8.176 6.613 11.995 1.00 93.81 91 LYS A C 1
ATOM 705 O O . LYS A 1 91 ? -9.033 6.240 12.788 1.00 93.81 91 LYS A O 1
ATOM 710 N N . LEU A 1 92 ? -7.870 5.919 10.895 1.00 93.25 92 LEU A N 1
ATOM 711 C CA . LEU A 1 92 ? -8.520 4.647 10.548 1.00 93.25 92 LEU A CA 1
ATOM 712 C C . LEU A 1 92 ? -8.251 3.549 11.584 1.00 93.25 92 LEU A C 1
ATOM 714 O O . LEU A 1 92 ? -9.138 2.750 11.878 1.00 93.25 92 LEU A O 1
ATOM 718 N N . VAL A 1 93 ? -7.035 3.503 12.130 1.00 92.00 93 VAL A N 1
ATOM 719 C CA . VAL A 1 93 ? -6.659 2.544 13.173 1.00 92.00 93 VAL A CA 1
ATOM 720 C C . VAL A 1 93 ? -7.343 2.871 14.499 1.00 92.00 93 VAL A C 1
ATOM 722 O O . VAL A 1 93 ? -7.838 1.967 15.168 1.00 92.00 93 VAL A O 1
ATOM 725 N N . ASP A 1 94 ? -7.388 4.144 14.884 1.00 90.75 94 ASP A N 1
ATOM 726 C CA . ASP A 1 94 ? -7.978 4.571 16.156 1.00 90.75 94 ASP A CA 1
ATOM 727 C C . ASP A 1 94 ? -9.513 4.485 16.142 1.00 90.75 94 ASP A C 1
ATOM 729 O O . ASP A 1 94 ? -10.112 4.148 17.159 1.00 90.75 94 ASP A O 1
ATOM 733 N N . ALA A 1 95 ? -10.145 4.678 14.980 1.00 90.81 95 ALA A N 1
ATOM 734 C CA . ALA A 1 95 ? -11.576 4.441 14.775 1.00 90.81 95 ALA A CA 1
ATOM 735 C C . ALA A 1 95 ? -11.955 2.946 14.709 1.00 90.81 95 ALA A C 1
ATOM 737 O O . ALA A 1 95 ? -13.135 2.615 14.639 1.00 90.81 95 ALA A O 1
ATOM 738 N N . GLY A 1 96 ? -10.977 2.032 14.685 1.00 87.50 96 GLY A N 1
ATOM 739 C CA . GLY A 1 96 ? -11.212 0.592 14.545 1.00 87.50 96 GLY A CA 1
ATOM 740 C C . GLY A 1 96 ? -11.558 0.131 13.123 1.00 87.50 96 GLY A C 1
ATOM 741 O O . GLY A 1 96 ? -11.742 -1.064 12.904 1.00 87.50 96 GLY A O 1
ATOM 742 N N . THR A 1 97 ? -11.590 1.041 12.145 1.00 87.94 97 THR A N 1
ATOM 743 C CA . THR A 1 97 ? -11.841 0.740 10.725 1.00 87.94 97 THR A CA 1
ATOM 744 C C . THR A 1 97 ? -10.731 -0.114 10.109 1.00 87.94 97 THR A C 1
ATOM 746 O O . THR A 1 97 ? -10.992 -0.929 9.225 1.00 87.94 97 THR A O 1
ATOM 749 N N . LEU A 1 98 ? -9.485 0.062 10.563 1.00 86.69 98 LEU A N 1
ATOM 750 C CA . LEU A 1 98 ? -8.342 -0.758 10.165 1.00 86.69 98 LEU A CA 1
ATOM 751 C C . LEU A 1 98 ? -7.711 -1.403 11.400 1.00 86.69 98 LEU A C 1
ATOM 753 O O . LEU A 1 98 ? -7.069 -0.741 12.213 1.00 86.69 98 LEU A O 1
ATOM 757 N N . ASN A 1 99 ? -7.868 -2.719 11.533 1.00 85.06 99 ASN A N 1
ATOM 758 C CA . ASN A 1 99 ? -7.375 -3.446 12.696 1.00 85.06 99 ASN A CA 1
ATOM 759 C C . ASN A 1 99 ? -5.949 -3.974 12.469 1.00 85.06 99 ASN A C 1
ATOM 761 O O . ASN A 1 99 ? -5.742 -5.028 11.866 1.00 85.06 99 ASN A O 1
ATOM 765 N N . LEU A 1 100 ? -4.953 -3.242 12.973 1.00 82.06 100 LEU A N 1
ATOM 766 C CA . LEU A 1 100 ? -3.583 -3.742 13.086 1.00 82.06 100 LEU A CA 1
ATOM 767 C C . LEU A 1 100 ? -3.458 -4.566 14.370 1.00 82.06 100 LEU A C 1
ATOM 769 O O . LEU A 1 100 ? -3.443 -4.018 15.472 1.00 82.06 100 LEU A O 1
ATOM 773 N N . GLN A 1 101 ? -3.334 -5.886 14.236 1.00 81.31 101 GLN A N 1
ATOM 774 C CA . GLN A 1 101 ? -3.243 -6.775 15.392 1.00 81.31 101 GLN A CA 1
ATOM 775 C C . GLN A 1 101 ? -2.002 -6.478 16.249 1.00 81.31 101 GLN A C 1
ATOM 777 O O . GLN A 1 101 ? -0.867 -6.596 15.783 1.00 81.31 101 GLN A O 1
ATOM 782 N N . GLY A 1 102 ? -2.225 -6.141 17.524 1.00 73.56 102 GLY A N 1
ATOM 783 C CA . GLY A 1 102 ? -1.245 -6.101 18.619 1.00 73.56 102 GLY A CA 1
ATOM 784 C C . GLY A 1 102 ? 0.183 -5.702 18.227 1.00 73.56 102 GLY A C 1
ATOM 785 O O . GLY A 1 102 ? 0.499 -4.522 18.054 1.00 73.56 102 GLY A O 1
ATOM 786 N N . LYS A 1 103 ? 1.063 -6.706 18.094 1.00 82.62 103 LYS A N 1
ATOM 787 C CA . LYS A 1 103 ? 2.495 -6.520 17.803 1.00 82.62 103 LYS A CA 1
ATOM 788 C C . LYS A 1 103 ? 2.741 -5.722 16.515 1.00 82.62 103 LYS A C 1
ATOM 790 O O . LYS A 1 103 ? 3.663 -4.910 16.501 1.00 82.62 103 LYS A O 1
ATOM 795 N N . LEU A 1 104 ? 1.896 -5.869 15.490 1.00 86.12 104 LEU A N 1
ATOM 796 C CA . LEU A 1 104 ? 2.010 -5.150 14.214 1.00 86.12 104 LEU A CA 1
ATOM 797 C C . LEU A 1 104 ? 1.720 -3.653 14.361 1.00 86.12 104 LEU A C 1
ATOM 799 O O . LEU A 1 104 ? 2.453 -2.842 13.799 1.00 86.12 104 LEU A O 1
ATOM 803 N N . LYS A 1 105 ? 0.719 -3.273 15.174 1.00 87.25 105 LYS A N 1
ATOM 804 C CA . LYS A 1 105 ? 0.448 -1.859 15.497 1.00 87.25 105 LYS A CA 1
ATOM 805 C C . LYS A 1 105 ? 1.684 -1.235 16.142 1.00 87.25 105 LYS A C 1
ATOM 807 O O . LYS A 1 105 ? 2.162 -0.193 15.706 1.00 87.25 105 LYS A O 1
ATOM 812 N N . SER A 1 106 ? 2.242 -1.914 17.146 1.00 87.75 106 SER A N 1
ATOM 813 C CA . SER A 1 106 ? 3.425 -1.422 17.857 1.00 87.75 106 SER A CA 1
ATOM 814 C C . SER A 1 106 ? 4.676 -1.350 16.973 1.00 87.75 106 SER A C 1
ATOM 816 O O . SER A 1 106 ? 5.442 -0.400 17.101 1.00 87.75 106 SER A O 1
ATOM 818 N N . ALA A 1 107 ? 4.867 -2.313 16.063 1.00 90.56 107 ALA A N 1
ATOM 819 C CA . ALA A 1 107 ? 5.975 -2.316 15.113 1.00 90.56 107 ALA A CA 1
ATOM 820 C C . ALA A 1 107 ? 5.875 -1.124 14.153 1.00 90.56 107 ALA A C 1
ATOM 822 O O . ALA A 1 107 ? 6.821 -0.354 14.045 1.00 90.56 107 ALA A O 1
ATOM 823 N N . TYR A 1 108 ? 4.698 -0.899 13.559 1.00 90.81 108 TYR A N 1
ATOM 824 C CA . TYR A 1 108 ? 4.462 0.226 12.652 1.00 90.81 108 TYR A CA 1
ATOM 825 C C . TYR A 1 108 ? 4.780 1.588 13.291 1.00 90.81 108 TYR A C 1
ATOM 827 O O . TYR A 1 108 ? 5.421 2.432 12.671 1.00 90.81 108 TYR A O 1
ATOM 835 N N . PHE A 1 109 ? 4.371 1.818 14.544 1.00 87.56 109 PHE A N 1
ATOM 836 C CA . PHE A 1 109 ? 4.621 3.104 15.208 1.00 87.56 109 PHE A CA 1
ATOM 837 C C . PHE A 1 109 ? 6.066 3.297 15.690 1.00 87.56 109 PHE A C 1
ATOM 839 O O . PHE A 1 109 ? 6.445 4.435 15.966 1.00 87.56 109 PHE A O 1
ATOM 846 N N . LYS A 1 110 ? 6.869 2.226 15.763 1.00 92.88 110 LYS A N 1
ATOM 847 C CA . LYS A 1 110 ? 8.306 2.283 16.083 1.00 92.88 110 LYS A CA 1
ATOM 848 C C . LYS A 1 110 ? 9.194 2.509 14.857 1.00 92.88 110 LYS A C 1
ATOM 850 O O . LYS A 1 110 ? 10.375 2.802 15.025 1.00 92.88 110 LYS A O 1
ATOM 855 N N . GLU A 1 111 ? 8.650 2.370 13.652 1.00 94.62 111 GLU A N 1
ATOM 856 C CA . GLU A 1 111 ? 9.388 2.603 12.413 1.00 94.62 111 GLU A CA 1
ATOM 857 C C . GLU A 1 111 ? 9.801 4.067 12.232 1.00 94.62 111 GLU A C 1
ATOM 859 O O . GLU A 1 111 ? 9.173 5.003 12.739 1.00 94.62 111 GLU A O 1
ATOM 864 N N . THR A 1 112 ? 10.851 4.263 11.433 1.00 95.00 112 THR A N 1
ATOM 865 C CA . THR A 1 112 ? 11.266 5.600 10.993 1.00 95.00 112 THR A CA 1
ATOM 866 C C . THR A 1 112 ? 10.170 6.254 10.151 1.00 95.00 112 THR A C 1
ATOM 868 O O . THR A 1 112 ? 9.390 5.567 9.495 1.00 95.00 112 THR A O 1
ATOM 871 N N . SER A 1 113 ? 10.124 7.591 10.107 1.00 91.44 113 SER A N 1
ATOM 872 C CA . SER A 1 113 ? 9.105 8.318 9.326 1.00 91.44 113 SER A CA 1
ATOM 873 C C . SER A 1 113 ? 9.055 7.877 7.854 1.00 91.44 113 SER A C 1
ATOM 875 O O . SER A 1 113 ? 7.973 7.729 7.286 1.00 91.44 113 SER A O 1
ATOM 877 N N . VAL A 1 114 ? 10.222 7.601 7.260 1.00 91.69 114 VAL A N 1
ATOM 878 C CA . VAL A 1 114 ? 10.345 7.150 5.868 1.00 91.69 114 VAL A CA 1
ATOM 879 C C . VAL A 1 114 ? 9.755 5.751 5.696 1.00 91.69 114 VAL A C 1
ATOM 881 O O . VAL A 1 114 ? 8.858 5.574 4.873 1.00 91.69 114 VAL A O 1
ATOM 884 N N . ASN A 1 115 ? 10.190 4.769 6.492 1.00 93.00 115 ASN A N 1
ATOM 885 C CA . ASN A 1 115 ? 9.659 3.402 6.416 1.00 93.00 115 ASN A CA 1
ATOM 886 C C . ASN A 1 115 ? 8.158 3.368 6.706 1.00 93.00 115 ASN A C 1
ATOM 888 O O . ASN A 1 115 ? 7.394 2.672 6.036 1.00 93.00 115 ASN A O 1
ATOM 892 N N . ARG A 1 116 ? 7.725 4.172 7.676 1.00 94.44 116 ARG A N 1
ATOM 893 C CA . ARG A 1 116 ? 6.328 4.293 8.065 1.00 94.44 116 ARG A CA 1
ATOM 894 C C 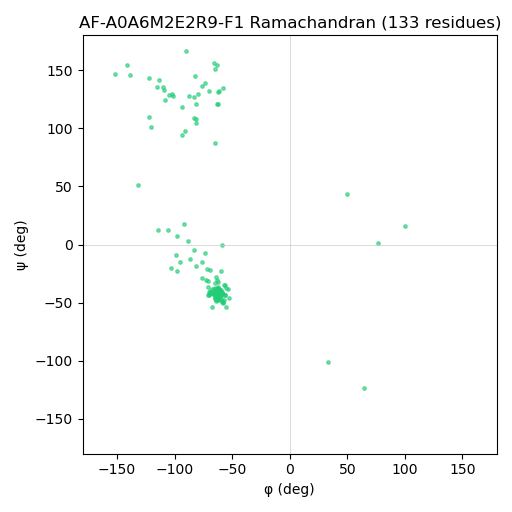. ARG A 1 116 ? 5.463 4.826 6.925 1.00 94.44 116 ARG A C 1
ATOM 896 O O . ARG A 1 116 ? 4.367 4.314 6.740 1.00 94.44 116 ARG A O 1
ATOM 903 N N . GLU A 1 117 ? 5.951 5.769 6.115 1.00 93.94 117 GLU A N 1
ATOM 904 C CA . GLU A 1 117 ? 5.241 6.213 4.903 1.00 93.94 117 GLU A CA 1
ATOM 905 C C . GLU A 1 117 ? 5.093 5.085 3.876 1.00 93.94 117 GLU A C 1
ATOM 907 O O . GLU A 1 117 ? 4.026 4.922 3.290 1.00 93.94 117 GLU A O 1
ATOM 912 N N . HIS A 1 118 ? 6.135 4.272 3.681 1.00 91.69 118 HIS A N 1
ATOM 913 C CA . HIS A 1 118 ? 6.090 3.161 2.726 1.00 91.69 118 HIS A CA 1
ATOM 914 C C . HIS A 1 118 ? 5.059 2.112 3.160 1.00 91.69 118 HIS A C 1
ATOM 916 O O . HIS A 1 118 ? 4.208 1.711 2.366 1.00 91.69 118 HIS A O 1
ATOM 922 N N . LEU A 1 119 ? 5.083 1.725 4.440 1.00 93.25 119 LEU A N 1
ATOM 923 C CA . LEU A 1 119 ? 4.093 0.818 5.027 1.00 93.25 119 LEU A CA 1
ATOM 924 C C . LEU A 1 119 ? 2.682 1.410 4.976 1.00 93.25 119 LEU A C 1
ATOM 926 O O . LEU A 1 119 ? 1.731 0.709 4.636 1.00 93.25 119 LEU A O 1
ATOM 930 N N . CYS A 1 120 ? 2.549 2.706 5.266 1.00 94.81 120 CYS A N 1
ATOM 931 C CA . CYS A 1 120 ? 1.288 3.428 5.164 1.00 94.81 120 CYS A CA 1
ATOM 932 C C . CYS A 1 120 ? 0.708 3.343 3.748 1.00 94.81 120 CYS A C 1
ATOM 934 O O . CYS A 1 120 ? -0.453 2.974 3.582 1.00 94.81 120 CYS A O 1
ATOM 936 N N . GLY A 1 121 ? 1.529 3.595 2.725 1.00 94.00 121 GLY A N 1
ATOM 937 C CA . GLY A 1 121 ? 1.123 3.486 1.326 1.00 94.00 121 GLY A CA 1
ATOM 938 C C . GLY A 1 121 ? 0.578 2.102 0.969 1.00 94.00 121 GLY A C 1
ATOM 939 O O . GLY A 1 121 ? -0.466 2.010 0.327 1.00 94.00 121 GLY A O 1
ATOM 940 N N . VAL A 1 122 ? 1.229 1.032 1.436 1.00 93.25 122 VAL A N 1
ATOM 941 C CA . VAL A 1 122 ? 0.782 -0.353 1.199 1.00 93.25 122 VAL A CA 1
ATOM 942 C C . VAL A 1 122 ? -0.528 -0.664 1.934 1.00 93.25 122 VAL A C 1
ATOM 944 O O . VAL A 1 122 ? -1.426 -1.274 1.355 1.00 93.25 122 VAL A O 1
ATOM 947 N N . LEU A 1 123 ? -0.678 -0.218 3.184 1.00 94.06 123 LEU A N 1
ATOM 948 C CA . LEU A 1 123 ? -1.901 -0.430 3.968 1.00 94.06 123 LEU A CA 1
ATOM 949 C C . LEU A 1 123 ? -3.099 0.321 3.373 1.00 94.06 123 LEU A C 1
ATOM 951 O O . LEU A 1 123 ? -4.190 -0.240 3.268 1.00 94.06 123 LEU A O 1
ATOM 955 N N . LEU A 1 124 ? -2.892 1.566 2.939 1.00 95.44 124 LEU A N 1
ATOM 956 C CA . LEU A 1 124 ? -3.920 2.350 2.259 1.00 95.44 124 LEU A CA 1
ATOM 957 C C . LEU A 1 124 ? -4.252 1.770 0.880 1.00 95.44 124 LEU A C 1
ATOM 959 O O . LEU A 1 124 ? -5.424 1.724 0.530 1.00 95.44 124 LEU A O 1
ATOM 963 N N . LEU A 1 125 ? -3.273 1.261 0.123 1.00 95.38 125 LEU A N 1
ATOM 964 C CA . LEU A 1 125 ? -3.524 0.544 -1.133 1.00 95.38 125 LEU A CA 1
ATOM 965 C C . LEU A 1 125 ? -4.431 -0.672 -0.911 1.00 95.38 125 LEU A C 1
ATOM 967 O O . LEU A 1 125 ? -5.432 -0.827 -1.609 1.00 95.38 125 LEU A O 1
ATOM 971 N N . ALA A 1 126 ? -4.100 -1.515 0.071 1.00 92.81 126 ALA A N 1
ATOM 972 C CA . ALA A 1 126 ? -4.901 -2.690 0.395 1.00 92.81 126 ALA A CA 1
ATOM 973 C C . ALA A 1 126 ? -6.323 -2.294 0.816 1.00 92.81 126 ALA A C 1
ATOM 975 O O . ALA A 1 126 ? -7.294 -2.875 0.339 1.00 92.81 126 ALA A O 1
ATOM 976 N N . ARG A 1 127 ? -6.468 -1.261 1.657 1.00 93.25 127 ARG A N 1
ATOM 977 C CA . ARG A 1 127 ? -7.784 -0.760 2.070 1.00 93.25 127 ARG A CA 1
ATOM 978 C C . ARG A 1 127 ? -8.578 -0.171 0.902 1.00 93.25 127 ARG A C 1
ATOM 980 O O . ARG A 1 127 ? -9.764 -0.463 0.793 1.00 93.25 127 ARG A O 1
ATOM 987 N N . ALA A 1 128 ? -7.942 0.624 0.042 1.00 94.38 128 ALA A N 1
ATOM 988 C CA . ALA A 1 128 ? -8.573 1.189 -1.148 1.00 94.38 128 ALA A CA 1
ATOM 989 C C . ALA A 1 128 ? -9.093 0.091 -2.074 1.00 94.38 128 ALA A C 1
ATOM 991 O O . ALA A 1 128 ? -10.201 0.214 -2.578 1.00 94.38 128 ALA A O 1
ATOM 992 N N . PHE A 1 129 ? -8.326 -0.987 -2.265 1.00 93.88 129 PHE A N 1
ATOM 993 C CA . PHE A 1 129 ? -8.775 -2.129 -3.054 1.00 93.88 129 PHE A CA 1
ATOM 994 C C . PHE A 1 129 ? -10.100 -2.690 -2.522 1.00 93.88 129 PHE A C 1
ATOM 996 O O . PHE A 1 129 ? -11.063 -2.725 -3.277 1.00 93.88 129 PHE A O 1
ATOM 1003 N N . TYR A 1 130 ? -10.183 -3.018 -1.226 1.00 91.94 130 TYR A N 1
ATOM 1004 C CA . TYR A 1 130 ? -11.431 -3.520 -0.634 1.00 91.94 130 TYR A CA 1
ATOM 1005 C C . TYR A 1 130 ? -12.587 -2.522 -0.769 1.00 91.94 130 TYR A C 1
ATOM 1007 O O . TYR A 1 130 ? -13.676 -2.905 -1.179 1.00 91.94 130 TYR A O 1
ATOM 1015 N N . MET A 1 131 ? -12.343 -1.231 -0.519 1.00 92.56 131 MET A N 1
ATOM 1016 C CA . MET A 1 131 ? -13.374 -0.195 -0.664 1.00 92.56 131 MET A CA 1
ATOM 1017 C C . MET A 1 131 ? -13.900 -0.056 -2.099 1.00 92.56 131 MET A C 1
ATOM 1019 O O . MET A 1 131 ? -15.063 0.280 -2.279 1.00 92.56 131 MET A O 1
ATOM 1023 N N . LEU A 1 132 ? -13.060 -0.292 -3.111 1.00 90.44 132 LEU A N 1
ATOM 1024 C CA . LEU A 1 132 ? -13.439 -0.216 -4.527 1.00 90.44 132 LEU A CA 1
ATOM 1025 C C . LEU A 1 132 ? -14.147 -1.478 -5.034 1.00 90.44 132 LEU A C 1
ATOM 1027 O O . LEU A 1 132 ? -14.762 -1.432 -6.095 1.00 90.44 132 LEU A O 1
ATOM 1031 N N . THR A 1 133 ? -14.012 -2.604 -4.332 1.00 85.69 133 THR A N 1
ATOM 1032 C CA . THR A 1 133 ? -14.622 -3.885 -4.721 1.00 85.69 133 THR A CA 1
ATOM 1033 C C . THR A 1 133 ? -15.870 -4.242 -3.918 1.00 85.69 133 THR A C 1
ATOM 1035 O O . THR A 1 133 ? -16.637 -5.088 -4.359 1.00 85.69 133 THR A O 1
ATOM 1038 N N . GLU A 1 134 ? -16.057 -3.648 -2.737 1.00 77.44 134 GLU A N 1
ATOM 1039 C CA . GLU A 1 134 ? -17.216 -3.876 -1.855 1.00 77.44 134 GLU A CA 1
ATOM 1040 C C . GLU A 1 134 ? -18.415 -2.949 -2.153 1.00 77.44 134 GLU A C 1
ATOM 1042 O O . GLU A 1 134 ? -19.423 -3.015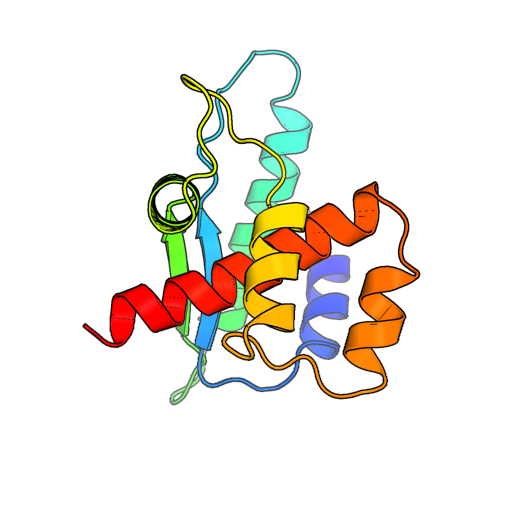 -1.450 1.00 77.44 134 GLU A O 1
ATOM 1047 N N . THR A 1 135 ? -18.321 -2.095 -3.178 1.00 50.84 135 THR A N 1
ATOM 1048 C CA . THR A 1 135 ? -19.442 -1.319 -3.750 1.00 50.84 135 THR A CA 1
ATOM 1049 C C . THR A 1 135 ? -20.205 -2.121 -4.788 1.00 50.84 135 THR A C 1
ATOM 1051 O O . THR A 1 135 ? -21.454 -2.088 -4.748 1.00 50.84 135 THR A O 1
#

Organism: NCBI:txid48802

Secondary structure (DSSP, 8-state):
-HHHHHHHHHHHHHSPP-SEEEEEE------TTSHHHHHHHHHHHHHHHHHHHSS-TTPPEEEEEEHHHHHHHTT-EETTEEPPSHHHHHHHHHTTSS---THHHHHHHHS-HHHHHHHHHHHHHHHHHHHHH--

Nearest PDB structures (foldseek):
  8u8v-assembly1_A  TM=8.487E-01  e=9.095E-05  Homo sapiens
  6jrg-assembly1_B  TM=5.548E-01  e=3.979E-02  Zea mays
  6is8-assembly1_B  TM=5.536E-01  e=6.472E-02  Zea mays
  6is9-assembly1_A  TM=5.274E-01  e=1.820E-01  Zea mays
  5cb0-assembly1_A  TM=2.966E-01  e=2.808E+00  Escherichia coli K-12

InterPro domains:
  IPR039150 Transcription elongation factor, mitochondrial [PTHR21053] (3-132)